Protein 5IC5 (pdb70)

Secondary structure (DSSP, 8-state):
-PPPEEEE---HHHHHHHHHHHHHHT--SPEEEE-SHHHHHHHHHT-GGGTTSPS---SEEEEES--SSS-HHHHHHHHHH-TTTTTS-EEEEESSHHHHHHHHTTT----EEEESSP-HHHHHHHHHHT-------SS--HHHHHHHHHHHHHHHHHHT--S---

CATH classification: 3.40.50.2300

Structure (mmCIF, N/CA/C/O backbone):
data_5IC5
#
_entry.id   5IC5
#
_cell.length_a   47.714
_cell.length_b   47.714
_cell.length_c   193.488
_cell.angle_alpha   90.00
_cell.angle_beta   90.00
_cell.angle_gamma   90.00
#
_symmetry.space_group_name_H-M   'P 41 2 2'
#
loop_
_entity.id
_entity.type
_entity.pdbx_description
1 polymer 'Candidate response regulator, CheY'
2 non-polymer 'ZINC ION'
3 non-polymer 'MAGNESIUM ION'
4 non-polymer 'CACODYLATE ION'
5 water water
#
loop_
_atom_site.group_PDB
_atom_site.id
_atom_site.type_symbol
_atom_site.label_atom_id
_atom_site.label_alt_id
_atom_site.label_comp_id
_atom_site.label_asym_id
_atom_site.label_entity_id
_atom_site.label_seq_id
_atom_site.pdbx_PDB_ins_code
_atom_site.Cartn_x
_atom_site.Cartn_y
_atom_site.Cartn_z
_atom_site.occupancy
_atom_site.B_iso_or_equiv
_atom_site.auth_seq_id
_atom_site.auth_comp_id
_atom_site.auth_asym_id
_atom_site.auth_atom_id
_atom_site.pdbx_PDB_model_num
ATOM 1 N N . MET A 1 1 ? 2.356 40.650 92.856 1.00 61.44 1 MET A N 1
ATOM 2 C CA . MET A 1 1 ? 3.047 39.858 93.862 1.00 53.72 1 MET A CA 1
ATOM 3 C C . MET A 1 1 ? 3.341 38.433 93.379 1.00 55.19 1 MET A C 1
ATOM 4 O O . MET A 1 1 ? 4.454 37.952 93.501 1.00 65.60 1 MET A O 1
ATOM 9 N N . LEU A 1 2 ? 2.326 37.765 92.843 1.00 43.16 2 LEU A N 1
ATOM 10 C CA . LEU A 1 2 ? 2.479 36.422 92.309 1.00 38.12 2 LEU A CA 1
ATOM 11 C C . LEU A 1 2 ? 3.091 36.522 90.925 1.00 40.59 2 LEU A C 1
ATOM 12 O O . LEU A 1 2 ? 2.569 37.224 90.072 1.00 36.97 2 LEU A O 1
ATOM 17 N N . LYS A 1 3 ? 4.177 35.797 90.701 1.00 32.51 3 LYS A N 1
ATOM 18 C CA . LYS A 1 3 ? 4.830 35.840 89.382 1.00 25.63 3 LYS A CA 1
ATOM 19 C C . LYS A 1 3 ? 4.228 34.817 88.416 1.00 25.67 3 LYS A C 1
ATOM 20 O O . LYS A 1 3 ? 3.668 33.811 88.837 1.00 29.92 3 LYS A O 1
ATOM 26 N N . PRO A 1 4 ? 4.388 35.055 87.115 1.00 25.91 4 PRO A N 1
ATOM 27 C CA . PRO A 1 4 ? 3.718 34.122 86.188 1.00 22.93 4 PRO A CA 1
ATOM 28 C C . PRO A 1 4 ? 4.402 32.764 86.087 1.00 25.70 4 PRO A C 1
ATOM 29 O O . PRO A 1 4 ? 5.514 32.591 86.590 1.00 27.49 4 PRO A O 1
ATOM 33 N N . ILE A 1 5 ? 3.715 31.802 85.469 1.00 23.16 5 ILE A N 1
ATOM 34 C CA . ILE A 1 5 ? 4.328 30.538 85.102 1.00 25.91 5 ILE A CA 1
ATOM 35 C C . ILE A 1 5 ? 4.497 30.547 83.576 1.00 26.76 5 ILE A C 1
ATOM 36 O O . ILE A 1 5 ? 3.557 30.871 82.846 1.00 25.48 5 ILE A O 1
ATOM 41 N N . LEU A 1 6 ? 5.706 30.245 83.120 1.00 24.15 6 LEU A N 1
ATOM 42 C CA . LEU A 1 6 ? 5.991 30.270 81.687 1.00 22.37 6 LEU A CA 1
ATOM 43 C C . LEU A 1 6 ? 5.842 28.852 81.165 1.00 22.50 6 LEU A C 1
ATOM 44 O O . LEU A 1 6 ? 6.580 27.949 81.601 1.00 22.87 6 LEU A O 1
ATOM 49 N N . LEU A 1 7 ? 4.867 28.646 80.278 1.00 20.96 7 LEU A N 1
ATOM 50 C CA . LEU A 1 7 ? 4.663 27.317 79.710 1.00 22.45 7 LEU A CA 1
ATOM 51 C C . LEU A 1 7 ? 5.239 27.309 78.275 1.00 21.29 7 LEU A C 1
ATOM 52 O O . LEU A 1 7 ? 4.783 28.068 77.435 1.00 23.92 7 LEU A O 1
ATOM 57 N N . VAL A 1 8 ? 6.278 26.487 78.050 1.00 22.02 8 VAL A N 1
ATOM 58 C CA . VAL A 1 8 ? 7.028 26.479 76.801 1.00 21.00 8 VAL A CA 1
ATOM 59 C C . VAL A 1 8 ? 6.677 25.152 76.110 1.00 21.79 8 VAL A C 1
ATOM 60 O O . VAL A 1 8 ? 7.153 24.103 76.523 1.00 25.03 8 VAL A O 1
ATOM 64 N N A GLU A 1 9 ? 5.800 25.198 75.115 0.57 22.88 9 GLU A N 1
ATOM 65 N N B GLU A 1 9 ? 5.821 25.208 75.092 0.43 23.22 9 GLU A N 1
ATOM 66 C CA A GLU A 1 9 ? 5.248 23.958 74.558 0.57 26.13 9 GLU A CA 1
ATOM 67 C CA B GLU A 1 9 ? 5.296 23.986 74.471 0.43 25.65 9 GLU A CA 1
ATOM 68 C C A GLU A 1 9 ? 4.645 24.218 73.210 0.57 25.82 9 GLU A C 1
ATOM 69 C C B GLU A 1 9 ? 4.860 24.225 73.037 0.43 26.53 9 GLU A C 1
ATOM 70 O O A GLU A 1 9 ? 3.761 25.061 73.081 0.57 27.28 9 GLU A O 1
ATOM 71 O O B GLU A 1 9 ? 4.192 25.221 72.735 0.43 28.12 9 GLU A O 1
ATOM 82 N N A ASP A 1 10 ? 5.138 23.520 72.193 0.57 24.21 10 ASP A N 1
ATOM 83 N N B ASP A 1 10 ? 5.282 23.353 72.113 0.43 24.00 10 ASP A N 1
ATOM 84 C CA A ASP A 1 10 ? 4.685 23.770 70.823 0.57 28.83 10 ASP A CA 1
ATOM 85 C CA B ASP A 1 10 ? 5.034 23.561 70.664 0.43 30.58 10 ASP A CA 1
ATOM 86 C C A ASP A 1 10 ? 3.410 22.975 70.498 0.57 31.00 10 ASP A C 1
ATOM 87 C C B ASP A 1 10 ? 3.810 22.815 70.104 0.43 31.95 10 ASP A C 1
ATOM 88 O O A ASP A 1 10 ? 2.382 23.530 70.073 0.57 32.09 10 ASP A O 1
ATOM 89 O O B ASP A 1 10 ? 3.258 23.202 69.069 0.43 34.56 10 ASP A O 1
ATOM 98 N N . ASP A 1 11 ? 3.491 21.670 70.688 1.00 26.05 11 ASP A N 1
ATOM 99 C CA . ASP A 1 11 ? 2.461 20.786 70.174 1.00 35.07 11 ASP A CA 1
ATOM 100 C C . ASP A 1 11 ? 1.116 21.187 70.788 1.00 36.52 11 ASP A C 1
ATOM 101 O O . ASP A 1 11 ? 0.962 21.096 72.008 1.00 27.99 11 ASP A O 1
ATOM 106 N N . LYS A 1 12 ? 0.159 21.621 69.960 1.00 30.68 12 LYS A N 1
ATOM 107 C CA . LYS A 1 12 ? -1.111 22.150 70.487 1.00 33.95 12 LYS A CA 1
ATOM 108 C C . LYS A 1 12 ? -1.959 21.113 71.255 1.00 35.72 12 LYS A C 1
ATOM 109 O O . LYS A 1 12 ? -2.694 21.468 72.183 1.00 34.55 12 LYS A O 1
ATOM 115 N N . ARG A 1 13 ? -1.860 19.843 70.882 1.00 34.16 13 ARG A N 1
ATOM 116 C CA . ARG A 1 13 ? -2.558 18.830 71.657 1.00 38.31 13 ARG A CA 1
ATOM 117 C C . ARG A 1 13 ? -1.952 18.718 73.041 1.00 36.20 13 ARG A C 1
ATOM 118 O O . ARG A 1 13 ? -2.664 18.516 74.017 1.00 32.64 13 ARG A O 1
ATOM 126 N N . ASP A 1 14 ? -0.634 18.830 73.122 1.00 34.68 14 ASP A N 1
ATOM 127 C CA . ASP A 1 14 ? 0.009 18.729 74.442 1.00 37.21 14 ASP A CA 1
ATOM 128 C C . ASP A 1 14 ? -0.254 19.965 75.286 1.00 31.91 14 ASP A C 1
ATOM 129 O O . ASP A 1 14 ? -0.406 19.895 76.511 1.00 31.85 14 ASP A O 1
ATOM 134 N N . LEU A 1 15 ? -0.240 21.114 74.625 1.00 30.15 15 LEU A N 1
ATOM 135 C CA . LEU A 1 15 ? -0.609 22.365 75.270 1.00 30.67 15 LEU A CA 1
ATOM 136 C C . LEU A 1 15 ? -1.968 22.277 75.913 1.00 30.39 15 LEU A C 1
ATOM 137 O O . LEU A 1 15 ? -2.159 22.670 77.055 1.00 26.24 15 LEU A O 1
ATOM 142 N N . GLU A 1 16 ? -2.940 21.752 75.173 1.00 31.56 16 GLU A N 1
ATOM 143 C CA . GLU A 1 16 ? -4.286 21.516 75.730 1.00 29.98 16 GLU A CA 1
ATOM 144 C C . GLU A 1 16 ? -4.226 20.695 77.012 1.00 29.64 16 GLU A C 1
ATOM 145 O O . GLU A 1 16 ? -4.873 21.018 78.010 1.00 30.67 16 GLU A O 1
ATOM 151 N N . LEU A 1 17 ? -3.518 19.576 76.979 1.00 27.61 17 LEU A N 1
ATOM 152 C CA . LEU A 1 17 ? -3.515 18.735 78.170 1.00 28.74 17 LEU A CA 1
ATOM 153 C C . LEU A 1 17 ? -2.859 19.466 79.356 1.00 26.93 17 LEU A C 1
ATOM 154 O O . LEU A 1 17 ? -3.300 19.369 80.493 1.00 28.32 17 LEU A O 1
ATOM 159 N N . THR A 1 18 ? -1.768 20.148 79.082 1.00 26.88 18 THR A N 1
ATOM 160 C CA . THR A 1 18 ? -1.062 20.841 80.162 1.00 24.87 18 THR A CA 1
ATOM 161 C C . THR A 1 18 ? -1.937 21.962 80.746 1.00 33.51 18 THR A C 1
ATOM 162 O O . THR A 1 18 ? -2.04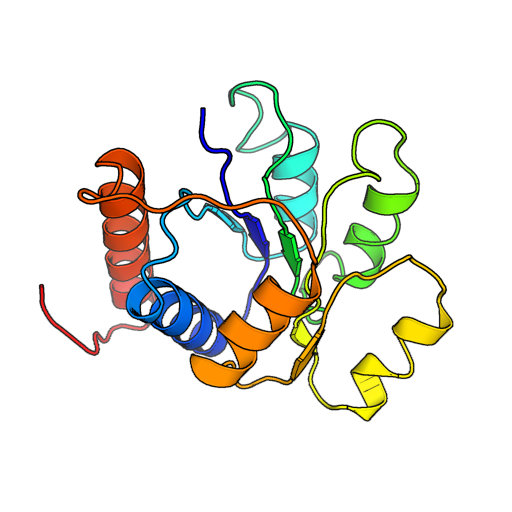6 22.088 81.975 1.00 33.91 18 THR A O 1
ATOM 166 N N . LEU A 1 19 ? -2.565 22.771 79.874 1.00 30.15 19 LEU A N 1
ATOM 167 C CA . LEU A 1 19 ? -3.439 23.841 80.406 1.00 25.03 19 LEU A CA 1
ATOM 168 C C . LEU A 1 19 ? -4.616 23.298 81.195 1.00 28.50 19 LEU A C 1
ATOM 169 O O . LEU A 1 19 ? -5.000 23.859 82.220 1.00 34.13 19 LEU A O 1
ATOM 174 N N . VAL A 1 20 ? -5.205 22.204 80.723 1.00 27.05 20 VAL A N 1
ATOM 175 C CA . VAL A 1 20 ? -6.326 21.609 81.460 1.00 30.68 20 VAL A CA 1
ATOM 176 C C . VAL A 1 20 ? -5.852 21.118 82.823 1.00 26.45 20 VAL A C 1
ATOM 177 O O . VAL A 1 20 ? -6.572 21.252 83.806 1.00 29.96 20 VAL A O 1
ATOM 181 N N . ALA A 1 21 ? -4.649 20.544 82.895 1.00 37.19 21 ALA A N 1
ATOM 182 C CA . ALA A 1 21 ? -4.114 20.037 84.185 1.00 33.45 21 ALA A CA 1
ATOM 183 C C . ALA A 1 21 ? -3.909 21.198 85.166 1.00 32.77 21 ALA A C 1
ATOM 184 O O . ALA A 1 21 ? -4.159 21.098 86.362 1.00 32.21 21 ALA A O 1
ATOM 186 N N . LEU A 1 22 ? -3.419 22.295 84.617 1.00 28.13 22 LEU A N 1
ATOM 187 C CA . LEU A 1 22 ? -3.239 23.551 85.329 1.00 28.77 22 LEU A CA 1
ATOM 188 C C . LEU A 1 22 ? -4.570 24.116 85.809 1.00 30.19 22 LEU A C 1
ATOM 189 O O . LEU A 1 22 ? -4.719 24.420 86.990 1.00 29.10 22 LEU A O 1
ATOM 194 N N . GLU A 1 23 ? -5.547 24.215 84.908 1.00 28.63 23 GLU A N 1
ATOM 195 C CA . GLU A 1 23 ? -6.893 24.667 85.286 1.00 29.89 23 GLU A CA 1
ATOM 196 C C . GLU A 1 23 ? -7.501 23.783 86.396 1.00 30.86 23 GLU A C 1
ATOM 197 O O . GLU A 1 23 ? -8.068 24.278 87.438 1.00 32.42 23 GLU A O 1
ATOM 203 N N . ARG A 1 24 ? -7.385 22.464 86.204 1.00 30.58 24 ARG A N 1
ATOM 204 C CA . ARG A 1 24 ? -7.946 21.535 87.194 1.00 38.94 24 ARG A CA 1
ATOM 205 C C . ARG A 1 24 ? -7.256 21.694 88.547 1.00 35.14 24 ARG A C 1
ATOM 206 O O . ARG A 1 24 ? -7.864 21.518 89.586 1.00 32.35 24 ARG A O 1
ATOM 214 N N . SER A 1 25 ? -5.957 21.950 88.537 1.00 34.00 25 SER A N 1
ATOM 215 C CA . SER A 1 25 ? -5.206 21.959 89.799 1.00 34.48 25 SER A CA 1
ATOM 216 C C . SER A 1 25 ? -5.523 23.186 90.628 1.00 32.75 25 SER A C 1
ATOM 217 O O . SER A 1 25 ? -5.224 23.230 91.815 1.00 35.85 25 SER A O 1
ATOM 220 N N . LYS A 1 26 ? -6.140 24.172 89.994 1.00 28.88 26 LYS A N 1
ATOM 221 C CA . LYS A 1 26 ? -6.432 25.477 90.599 1.00 30.72 26 LYS A CA 1
ATOM 222 C C . LYS A 1 26 ? -5.154 26.266 90.989 1.00 30.32 26 LYS A C 1
ATOM 223 O O . LYS A 1 26 ? -5.219 27.191 91.792 1.00 30.05 26 LYS A O 1
ATOM 229 N N . LEU A 1 27 ? -4.018 25.910 90.396 1.00 32.48 27 LEU A N 1
ATOM 230 C CA . LEU A 1 27 ? -2.770 26.668 90.571 1.00 35.92 27 LEU A CA 1
ATOM 231 C C . LEU A 1 27 ? -2.989 28.003 89.908 1.00 35.60 27 LEU A C 1
ATOM 232 O O . LEU A 1 27 ? -3.377 28.022 88.726 1.00 35.03 27 LEU A O 1
ATOM 237 N N . SER A 1 28 ? -2.785 29.115 90.625 1.00 26.90 28 SER A N 1
ATOM 238 C CA . SER A 1 28 ? -3.365 30.384 90.142 1.00 27.78 28 SER A CA 1
ATOM 239 C C . SER A 1 28 ? -2.404 31.462 89.646 1.00 33.45 28 SER A C 1
ATOM 240 O O . SER A 1 28 ? -2.859 32.556 89.311 1.00 27.41 28 SER A O 1
ATOM 243 N N . ASN A 1 29 ? -1.096 31.207 89.679 1.00 26.78 29 ASN A N 1
ATOM 244 C CA . ASN A 1 29 ? -0.167 32.134 89.015 1.00 27.95 29 ASN A CA 1
ATOM 245 C C . ASN A 1 29 ? -0.594 32.277 87.553 1.00 30.51 29 ASN A C 1
ATOM 246 O O . ASN A 1 29 ? -1.050 31.307 86.918 1.00 26.74 29 ASN A O 1
ATOM 251 N N . GLU A 1 30 ? -0.467 33.478 87.017 1.00 26.29 30 GLU A N 1
ATOM 252 C CA . GLU A 1 30 ? -0.825 33.700 85.621 1.00 26.27 30 GLU A CA 1
ATOM 253 C C . GLU A 1 30 ? 0.033 32.855 84.692 1.00 26.73 30 GLU A C 1
ATOM 254 O O . GLU A 1 30 ? 1.247 32.817 84.847 1.00 28.58 30 GLU A O 1
ATOM 260 N N A VAL A 1 31 ? -0.604 32.175 83.737 0.51 26.02 31 VAL A N 1
ATOM 261 N N B VAL A 1 31 ? -0.580 32.167 83.727 0.49 26.17 31 VAL A N 1
ATOM 262 C CA A VAL A 1 31 ? 0.145 31.365 82.780 0.51 23.88 31 VAL A CA 1
ATOM 263 C CA B VAL A 1 31 ? 0.199 31.302 82.827 0.49 23.98 31 VAL A CA 1
ATOM 264 C C A VAL A 1 31 ? 0.528 32.241 81.613 0.51 27.94 31 VAL A C 1
ATOM 265 C C B VAL A 1 31 ? 0.466 32.022 81.535 0.49 27.72 31 VAL A C 1
ATOM 266 O O A VAL A 1 31 ? -0.232 33.143 81.220 0.51 29.13 31 VAL A O 1
ATOM 267 O O B VAL A 1 31 ? -0.465 32.584 80.961 0.49 31.77 31 VAL A O 1
ATOM 274 N N . ILE A 1 32 ? 1.725 32.022 81.087 1.00 22.60 32 ILE A N 1
ATOM 275 C CA . ILE A 1 32 ? 2.102 32.668 79.820 1.00 21.22 32 ILE A CA 1
ATOM 276 C C . ILE A 1 32 ? 2.618 31.549 78.939 1.00 25.32 32 ILE A C 1
ATOM 277 O O . ILE A 1 32 ? 3.485 30.771 79.350 1.00 25.48 32 ILE A O 1
ATOM 282 N N . VAL A 1 33 ? 2.055 31.453 77.733 1.00 21.84 33 VAL A N 1
ATOM 283 C CA . VAL A 1 33 ? 2.393 30.355 76.837 1.00 22.98 33 VAL A CA 1
ATOM 284 C C . VAL A 1 33 ? 3.293 30.881 75.696 1.00 27.55 33 VAL A C 1
ATOM 285 O O . VAL A 1 33 ? 2.944 31.867 75.074 1.00 25.90 33 VAL A O 1
ATOM 289 N N . VAL A 1 34 ? 4.425 30.219 75.425 1.00 25.39 34 VAL A N 1
ATOM 290 C CA . VAL A 1 34 ? 5.211 30.513 74.234 1.00 25.66 34 VAL A CA 1
ATOM 291 C C . VAL A 1 34 ? 5.400 29.168 73.521 1.00 26.86 34 VAL A C 1
ATOM 292 O O . VAL A 1 34 ? 5.376 28.097 74.154 1.00 25.60 34 VAL A O 1
ATOM 296 N N . ARG A 1 35 ? 5.572 29.202 72.201 1.00 23.85 35 ARG A N 1
ATOM 297 C CA . ARG A 1 35 ? 5.445 27.935 71.465 1.00 29.17 35 ARG A CA 1
ATOM 298 C C . ARG A 1 35 ? 6.765 27.408 70.872 1.00 30.82 35 ARG A C 1
ATOM 299 O O . ARG A 1 35 ? 6.791 26.342 70.246 1.00 29.05 35 ARG A O 1
ATOM 307 N N . ASP A 1 36 ? 7.864 28.124 71.078 1.00 24.84 36 ASP A N 1
ATOM 308 C CA . ASP A 1 36 ? 9.165 27.534 70.730 1.00 27.35 36 ASP A CA 1
ATOM 309 C C . ASP A 1 36 ? 10.256 28.143 71.587 1.00 28.06 36 ASP A C 1
ATOM 310 O O . ASP A 1 36 ? 9.977 29.030 72.392 1.00 24.03 36 ASP A O 1
ATOM 315 N N . GLY A 1 37 ? 11.504 27.685 71.408 1.00 25.07 37 GLY A N 1
ATOM 316 C CA . GLY A 1 37 ? 12.552 28.071 72.353 1.00 23.45 37 GLY A CA 1
ATOM 317 C C . GLY A 1 37 ? 12.978 29.533 72.111 1.00 25.62 37 GLY A C 1
ATOM 318 O O . GLY A 1 37 ? 13.411 30.190 73.028 1.00 25.14 37 GLY A O 1
ATOM 319 N N . ALA A 1 38 ? 12.856 30.021 70.872 1.00 27.08 38 ALA A N 1
ATOM 320 C CA . ALA A 1 38 ? 13.183 31.420 70.535 1.00 25.64 38 ALA A CA 1
ATOM 321 C C . ALA A 1 38 ? 12.268 32.367 71.285 1.00 26.25 38 ALA A C 1
ATOM 322 O O . ALA A 1 38 ? 12.728 33.346 71.891 1.00 24.86 38 ALA A O 1
ATOM 324 N N . GLN A 1 39 ? 10.963 32.058 71.276 1.00 27.54 39 GLN A N 1
ATOM 325 C CA . GLN A 1 39 ? 9.995 32.877 72.036 1.00 20.17 39 GLN A CA 1
ATOM 326 C C . GLN A 1 39 ? 10.245 32.789 73.529 1.00 22.86 39 GLN A C 1
ATOM 327 O O . GLN A 1 39 ? 10.038 33.786 74.267 1.00 25.66 39 GLN A O 1
ATOM 333 N N . ALA A 1 40 ? 10.642 31.601 74.018 1.00 21.93 40 ALA A N 1
ATOM 334 C CA . ALA A 1 40 ? 10.880 31.472 75.463 1.00 21.13 40 ALA A CA 1
ATOM 335 C C . ALA A 1 40 ? 12.019 32.371 75.859 1.00 21.96 40 ALA A C 1
ATOM 336 O O . ALA A 1 40 ? 11.975 33.072 76.891 1.00 25.65 40 ALA A O 1
ATOM 338 N N . LEU A 1 41 ? 13.073 32.347 75.041 1.00 26.10 41 LEU A N 1
ATOM 339 C CA . LEU A 1 41 ? 14.249 33.136 75.390 1.00 25.54 41 LEU A CA 1
ATOM 340 C C . LEU A 1 41 ? 13.912 34.642 75.305 1.00 27.56 41 LEU A C 1
ATOM 341 O O . LEU A 1 41 ? 14.350 35.435 76.150 1.00 26.06 41 LEU A O 1
ATOM 346 N N . ASP A 1 42 ? 13.127 35.033 74.295 1.00 25.06 42 ASP A N 1
ATOM 347 C CA . ASP A 1 42 ? 12.625 36.417 74.245 1.00 23.52 42 ASP A CA 1
ATOM 348 C C . ASP A 1 42 ? 11.824 36.792 75.509 1.00 28.77 42 ASP A C 1
ATOM 349 O O . ASP A 1 42 ? 12.021 37.874 76.044 1.00 28.83 42 ASP A O 1
ATOM 354 N N . TYR A 1 43 ? 10.902 35.926 75.947 1.00 24.62 43 TYR A N 1
ATOM 355 C CA . TYR A 1 43 ? 10.164 36.225 77.189 1.00 23.20 43 TYR A CA 1
ATOM 356 C C . TYR A 1 43 ? 11.153 36.444 78.343 1.00 24.88 43 TYR A C 1
ATOM 357 O O . TYR A 1 43 ? 11.102 37.467 79.051 1.00 26.30 43 TYR A O 1
ATOM 366 N N . LEU A 1 44 ? 12.046 35.481 78.541 1.00 25.36 44 LEU A N 1
ATOM 367 C CA . LEU A 1 44 ? 12.932 35.502 79.716 1.00 20.68 44 LEU A CA 1
ATOM 368 C C . LEU A 1 44 ? 13.875 36.703 79.707 1.00 24.19 44 LEU A C 1
ATOM 369 O O . LEU A 1 44 ? 14.239 37.220 80.765 1.00 27.88 44 LEU A O 1
ATOM 374 N N . ASN A 1 45 ? 14.299 37.104 78.521 1.00 26.10 45 ASN A N 1
ATOM 375 C CA . ASN A 1 45 ? 15.256 38.210 78.384 1.00 29.44 45 ASN A CA 1
ATOM 376 C C . ASN A 1 45 ? 14.566 39.557 78.126 1.00 34.18 45 ASN A C 1
ATOM 377 O O . ASN A 1 45 ? 15.243 40.560 77.902 1.00 37.14 45 ASN A O 1
ATOM 382 N N . ARG A 1 46 ? 13.228 39.565 78.125 1.00 30.48 46 ARG A N 1
ATOM 383 C CA . ARG A 1 46 ? 12.443 40.786 77.801 1.00 32.19 46 ARG A CA 1
ATOM 384 C C . ARG A 1 46 ? 12.853 41.443 76.460 1.00 32.75 46 ARG A C 1
ATOM 385 O O . ARG A 1 46 ? 13.205 42.660 76.380 1.00 31.22 46 ARG A O 1
ATOM 393 N N . GLU A 1 47 ? 12.778 40.638 75.395 1.00 31.32 47 GLU A N 1
ATOM 394 C CA . GLU A 1 47 ? 13.087 41.097 74.055 1.00 35.47 47 GLU A CA 1
ATOM 395 C C . GLU A 1 47 ? 11.943 40.685 73.159 1.00 33.32 47 GLU A C 1
ATOM 396 O O . GLU A 1 47 ? 11.049 39.952 73.582 1.00 29.42 47 GLU A O 1
ATOM 402 N N . GLY A 1 48 ? 11.947 41.152 71.916 1.00 34.21 48 GLY A N 1
ATOM 403 C CA . GLY A 1 48 ? 10.997 40.640 70.941 1.00 38.53 48 GLY A CA 1
ATOM 404 C C . GLY A 1 48 ? 9.588 41.078 71.292 1.00 42.46 48 GLY A C 1
ATOM 405 O O . GLY A 1 48 ? 9.345 42.238 71.649 1.00 39.05 48 GLY A O 1
ATOM 406 N N . ASP A 1 49 ? 8.653 40.141 71.222 1.00 36.79 49 ASP A N 1
ATOM 407 C CA . ASP A 1 49 ? 7.273 40.401 71.626 1.00 39.73 49 ASP A CA 1
ATOM 408 C C . ASP A 1 49 ? 7.154 40.819 73.095 1.00 42.40 49 ASP A C 1
ATOM 409 O O . ASP A 1 49 ? 6.116 41.309 73.518 1.00 40.21 49 ASP A O 1
ATOM 414 N N . PHE A 1 50 ? 8.210 40.632 73.879 1.00 40.44 50 PHE A N 1
ATOM 415 C CA . PHE A 1 50 ? 8.093 40.834 75.324 1.00 34.19 50 PHE A CA 1
ATOM 416 C C . PHE A 1 50 ? 8.933 41.989 75.793 1.00 33.38 50 PHE A C 1
ATOM 417 O O . PHE A 1 50 ? 9.196 42.143 76.987 1.00 37.61 50 PHE A O 1
ATOM 425 N N . ARG A 1 51 ? 9.341 42.804 74.827 1.00 39.63 51 ARG A N 1
ATOM 426 C CA . ARG A 1 51 ? 10.286 43.898 75.065 1.00 45.26 51 ARG A CA 1
ATOM 427 C C . ARG A 1 51 ? 9.735 44.886 76.080 1.00 46.75 51 ARG A C 1
ATOM 428 O O . ARG A 1 51 ? 10.487 45.502 76.829 1.00 51.70 51 ARG A O 1
ATOM 436 N N . ALA A 1 52 ? 8.412 44.996 76.142 1.00 43.46 52 ALA A N 1
ATOM 437 C CA . ALA A 1 52 ? 7.805 45.990 77.030 1.00 53.54 52 ALA A CA 1
ATOM 438 C C . ALA A 1 52 ? 7.351 45.445 78.386 1.00 56.13 52 ALA A C 1
ATOM 439 O O . ALA A 1 52 ? 6.836 46.198 79.204 1.00 57.97 52 ALA A O 1
ATOM 441 N N . ARG A 1 53 ? 7.542 44.157 78.650 1.00 45.29 53 ARG A N 1
ATOM 442 C CA . ARG A 1 53 ? 6.995 43.595 79.877 1.00 38.74 53 ARG A CA 1
ATOM 443 C C . ARG A 1 53 ? 7.762 44.051 81.121 1.00 43.44 53 ARG A C 1
ATOM 444 O O . ARG A 1 53 ? 8.936 44.482 81.068 1.00 45.88 53 ARG A O 1
ATOM 452 N N . GLU A 1 54 ? 7.071 43.967 82.246 1.00 51.34 54 GLU A N 1
ATOM 453 C CA . GLU A 1 54 ? 7.649 44.327 83.533 1.00 65.47 54 GLU A CA 1
ATOM 454 C C . GLU A 1 54 ? 8.874 43.447 83.832 1.00 59.15 54 GLU A C 1
ATOM 455 O O . GLU A 1 54 ? 8.928 42.293 83.403 1.00 60.21 54 GLU A O 1
ATOM 461 N N . GLU A 1 55 ? 9.850 43.995 84.551 1.00 47.11 55 GLU A N 1
ATOM 462 C CA . GLU A 1 55 ? 11.002 43.215 84.990 1.00 43.94 55 GLU A CA 1
ATOM 463 C C . GLU A 1 55 ? 10.567 42.082 85.922 1.00 45.53 55 GLU A C 1
ATOM 464 O O . GLU A 1 55 ? 9.565 42.204 86.611 1.00 45.66 55 GLU A O 1
ATOM 470 N N . GLY A 1 56 ? 11.309 40.971 85.923 1.00 38.97 56 GLY A N 1
ATOM 471 C CA . GLY A 1 56 ? 11.033 39.887 86.854 1.00 38.40 56 GLY A CA 1
ATOM 472 C C . GLY A 1 56 ? 11.009 38.503 86.211 1.00 31.31 56 GLY A C 1
ATOM 473 O O . GLY A 1 56 ? 10.486 38.328 85.116 1.00 29.68 56 GLY A O 1
ATOM 474 N N . ASN A 1 57 ? 11.565 37.528 86.918 1.00 27.58 57 ASN A N 1
ATOM 475 C CA . ASN A 1 57 ? 11.549 36.143 86.485 1.00 25.67 57 ASN A CA 1
ATOM 476 C C . ASN A 1 57 ? 10.186 35.480 86.762 1.00 26.48 57 ASN A C 1
ATOM 477 O O . ASN A 1 57 ? 9.490 35.868 87.713 1.00 25.16 57 ASN A O 1
ATOM 482 N N . PRO A 1 58 ? 9.807 34.494 85.941 1.00 25.59 58 PRO A N 1
ATOM 483 C CA . PRO A 1 58 ? 8.589 33.711 86.232 1.00 24.81 58 PRO A CA 1
ATOM 484 C C . PRO A 1 58 ? 8.851 32.843 87.480 1.00 23.42 58 PRO A C 1
ATOM 485 O O . PRO A 1 58 ? 10.008 32.542 87.797 1.00 24.33 58 PRO A O 1
ATOM 489 N N . ALA A 1 59 ? 7.788 32.480 88.175 1.00 23.30 59 ALA A N 1
ATOM 490 C CA . ALA A 1 59 ? 7.900 31.610 89.331 1.00 25.63 59 ALA A CA 1
ATOM 491 C C . ALA A 1 59 ? 8.449 30.232 88.962 1.00 26.63 59 ALA A C 1
ATOM 492 O O . ALA A 1 59 ? 9.218 29.647 89.701 1.00 28.95 59 ALA A O 1
ATOM 494 N N A VAL A 1 60 ? 8.067 29.736 87.797 0.40 22.58 60 VAL A N 1
ATOM 495 N N B VAL A 1 60 ? 7.985 29.709 87.825 0.60 22.14 60 VAL A N 1
ATOM 496 C CA A VAL A 1 60 ? 8.569 28.457 87.335 0.40 21.11 60 VAL A CA 1
ATOM 497 C CA B VAL A 1 60 ? 8.314 28.362 87.340 0.60 22.93 60 VAL A CA 1
ATOM 498 C C A VAL A 1 60 ? 8.432 28.416 85.828 0.40 22.07 60 VAL A C 1
ATOM 499 C C B VAL A 1 60 ? 8.369 28.384 85.808 0.60 22.37 60 VAL A C 1
ATOM 500 O O A VAL A 1 60 ? 7.602 29.115 85.230 0.40 21.88 60 VAL A O 1
ATOM 501 O O B VAL A 1 60 ? 7.596 29.112 85.165 0.60 21.66 60 VAL A O 1
ATOM 508 N N . ILE A 1 61 ? 9.265 27.596 85.220 1.00 21.42 61 ILE A N 1
ATOM 509 C CA . ILE A 1 61 ? 9.178 27.336 83.771 1.00 20.59 61 ILE A CA 1
ATOM 510 C C . ILE A 1 61 ? 8.735 25.869 83.580 1.00 22.80 61 ILE A C 1
ATOM 511 O O . ILE A 1 61 ? 9.341 24.975 84.163 1.00 24.34 61 ILE A O 1
ATOM 516 N N . LEU A 1 62 ? 7.672 25.647 82.787 1.00 21.73 62 LEU A N 1
ATOM 517 C CA . LEU A 1 62 ? 7.256 24.312 82.390 1.00 19.29 62 LEU A CA 1
ATOM 518 C C . LEU A 1 62 ? 7.806 24.169 80.974 1.00 22.75 62 LEU A C 1
ATOM 519 O O . LEU A 1 62 ? 7.329 24.837 80.073 1.00 23.32 62 LEU A O 1
ATOM 524 N N . LEU A 1 63 ? 8.826 23.340 80.823 1.00 20.76 63 LEU A N 1
ATOM 525 C CA . LEU A 1 63 ? 9.642 23.362 79.592 1.00 21.10 63 LEU A CA 1
ATOM 526 C C . LEU A 1 63 ? 9.570 22.034 78.868 1.00 25.98 63 LEU A C 1
ATOM 527 O O . LEU A 1 63 ? 10.117 21.018 79.316 1.00 26.42 63 LEU A O 1
ATOM 532 N N . ASP A 1 64 ? 8.900 22.058 77.720 1.00 23.06 64 ASP A N 1
ATOM 533 C CA . ASP A 1 64 ? 8.881 20.904 76.833 1.00 26.64 64 ASP A CA 1
ATOM 534 C C . ASP A 1 64 ? 10.222 20.813 76.115 1.00 35.32 64 ASP A C 1
ATOM 535 O O . ASP A 1 64 ? 10.744 21.808 75.615 1.00 37.39 64 ASP A O 1
ATOM 540 N N . LEU A 1 65 ? 10.810 19.630 76.105 1.00 33.72 65 LEU A N 1
ATOM 541 C CA . LEU A 1 65 ? 12.080 19.414 75.371 1.00 42.93 65 LEU A CA 1
ATOM 542 C C . LEU A 1 65 ? 11.958 19.544 73.838 1.00 49.99 65 LEU A C 1
ATOM 543 O O . LEU A 1 65 ? 12.858 20.034 73.152 1.00 61.09 65 LEU A O 1
ATOM 548 N N . LYS A 1 66 ? 10.814 19.129 73.316 1.00 48.79 66 LYS A N 1
ATOM 549 C CA . LYS A 1 66 ? 10.522 19.118 71.878 1.00 46.06 66 LYS A CA 1
ATOM 550 C C . LYS A 1 66 ? 10.203 20.467 71.276 1.00 36.91 66 LYS A C 1
ATOM 551 O O . LYS A 1 66 ? 9.048 20.756 71.017 1.00 42.12 66 LYS A O 1
ATOM 557 N N . LEU A 1 67 ? 11.162 21.326 70.992 1.00 34.49 67 LEU A N 1
ATOM 558 C CA . LEU A 1 67 ? 10.693 22.609 70.475 1.00 27.80 67 LEU A CA 1
ATOM 559 C C . LEU A 1 67 ? 11.261 22.878 69.118 1.00 28.02 67 LEU A C 1
ATOM 560 O O . LEU A 1 67 ? 12.450 22.705 68.906 1.00 32.39 67 LEU A O 1
ATOM 565 N N . PRO A 1 68 ? 10.428 23.361 68.209 1.00 30.54 68 PRO A N 1
ATOM 566 C CA . PRO A 1 68 ? 10.966 23.802 66.909 1.00 30.18 68 PRO A CA 1
ATOM 567 C C . PRO A 1 68 ? 11.831 25.051 67.048 1.00 30.61 68 PRO A C 1
ATOM 568 O O . PRO A 1 68 ? 11.736 25.778 68.072 1.00 30.22 68 PRO A O 1
ATOM 572 N N . LYS A 1 69 ? 12.691 25.251 66.049 1.00 33.47 69 LYS A N 1
ATOM 573 C CA . LYS A 1 69 ? 13.553 26.433 65.909 1.00 36.74 69 LYS A CA 1
ATOM 574 C C . LYS A 1 69 ? 14.683 26.474 66.922 1.00 31.56 69 LYS A C 1
ATOM 575 O O . LYS A 1 69 ? 15.826 26.512 66.534 1.00 28.85 69 LYS A O 1
ATOM 581 N N . VAL A 1 70 ? 14.368 26.491 68.212 1.00 27.81 70 VAL A N 1
ATOM 582 C CA . VAL A 1 70 ? 15.390 26.425 69.269 1.00 23.08 70 VAL A CA 1
ATOM 583 C C . VAL A 1 70 ? 14.969 25.349 70.277 1.00 25.80 70 VAL A C 1
ATOM 584 O O . VAL A 1 70 ? 13.875 25.453 70.815 1.00 25.85 70 VAL A O 1
ATOM 588 N N A ASN A 1 71 ? 15.811 24.339 70.523 0.59 25.03 71 ASN A N 1
ATOM 589 N N B ASN A 1 71 ? 15.824 24.354 70.530 0.41 25.06 71 ASN A N 1
ATOM 590 C CA A ASN A 1 71 ? 15.391 23.173 71.331 0.59 24.37 71 ASN A CA 1
ATOM 591 C CA B ASN A 1 71 ? 15.430 23.168 71.317 0.41 25.17 71 ASN A CA 1
ATOM 592 C C A ASN A 1 71 ? 15.240 23.539 72.800 0.59 24.40 71 ASN A C 1
ATOM 593 C C B ASN A 1 71 ? 15.373 23.434 72.822 0.41 25.06 71 ASN A C 1
ATOM 594 O O A ASN A 1 71 ? 15.800 24.527 73.279 0.59 25.95 71 ASN A O 1
ATOM 595 O O B ASN A 1 71 ? 16.128 24.259 73.340 0.41 26.41 71 ASN A O 1
ATOM 604 N N . GLY A 1 72 ? 14.489 22.731 73.536 1.00 21.53 72 GLY A N 1
ATOM 605 C CA . GLY A 1 72 ? 14.326 22.981 74.956 1.00 23.03 72 GLY A CA 1
ATOM 606 C C . GLY A 1 72 ? 15.606 22.868 75.762 1.00 23.60 72 GLY A C 1
ATOM 607 O O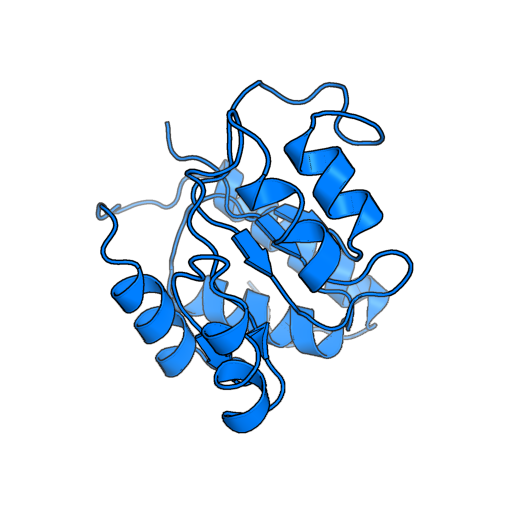 . GLY A 1 72 ? 15.787 23.576 76.774 1.00 24.66 72 GLY A O 1
ATOM 608 N N . LEU A 1 73 ? 16.496 21.973 75.369 1.00 26.60 73 LEU A N 1
ATOM 609 C CA . LEU A 1 73 ? 17.796 21.918 76.081 1.00 25.95 73 LEU A CA 1
ATOM 610 C C . LEU A 1 73 ? 18.638 23.196 75.929 1.00 26.06 73 LEU A C 1
ATOM 611 O O . LEU A 1 73 ? 19.459 23.513 76.778 1.00 28.55 73 LEU A O 1
ATOM 616 N N . GLU A 1 74 ? 18.519 23.877 74.787 1.00 26.45 74 GLU A N 1
ATOM 617 C CA . GLU A 1 74 ? 19.294 25.122 74.607 1.00 24.94 74 GLU A CA 1
ATOM 618 C C . GLU A 1 74 ? 18.689 26.172 75.535 1.00 22.39 74 GLU A C 1
ATOM 619 O O . GLU A 1 74 ? 19.429 26.963 76.142 1.00 28.22 74 GLU A O 1
ATOM 625 N N . VAL A 1 75 ? 17.363 26.196 75.679 1.00 21.78 75 VAL A N 1
ATOM 626 C CA . VAL A 1 75 ? 16.746 27.158 76.640 1.00 21.74 75 VAL A CA 1
ATOM 627 C C . VAL A 1 75 ? 17.259 26.890 78.057 1.00 24.43 75 VAL A C 1
ATOM 628 O O . VAL A 1 75 ? 17.636 27.807 78.790 1.00 26.24 75 VAL A O 1
ATOM 632 N N . LEU A 1 76 ? 17.268 25.615 78.434 1.00 24.50 76 LEU A N 1
ATOM 633 C CA . LEU A 1 76 ? 17.670 25.214 79.802 1.00 24.01 76 LEU A CA 1
ATOM 634 C C . LEU A 1 76 ? 19.150 25.585 80.040 1.00 23.50 76 LEU A C 1
ATOM 635 O O . LEU A 1 76 ? 19.514 26.103 81.086 1.00 23.64 76 LEU A O 1
ATOM 640 N N A GLN A 1 77 ? 19.977 25.344 79.024 0.49 23.59 77 GLN A N 1
ATOM 641 N N B GLN A 1 77 ? 20.018 25.336 79.054 0.51 23.91 77 GLN A N 1
ATOM 642 C CA A GLN A 1 77 ? 21.406 25.646 79.122 0.49 26.02 77 GLN A CA 1
ATOM 643 C CA B GLN A 1 77 ? 21.436 25.697 79.250 0.51 25.85 77 GLN A CA 1
ATOM 644 C C A GLN A 1 77 ? 21.687 27.163 79.259 0.49 25.56 77 GLN A C 1
ATOM 645 C C B GLN A 1 77 ? 21.613 27.215 79.390 0.51 25.99 77 GLN A C 1
ATOM 646 O O A GLN A 1 77 ? 22.558 27.584 80.036 0.49 28.21 77 GLN A O 1
ATOM 647 O O B GLN A 1 77 ? 22.355 27.691 80.274 0.51 24.94 77 GLN A O 1
ATOM 658 N N . GLN A 1 78 ? 20.921 27.985 78.551 1.00 24.85 78 GLN A N 1
ATOM 659 C CA . GLN A 1 78 ? 21.087 29.456 78.636 1.00 23.69 78 GLN A CA 1
ATOM 660 C C . GLN A 1 78 ? 20.504 29.982 79.956 1.00 21.88 78 GLN A C 1
ATOM 661 O O . GLN A 1 78 ? 21.090 30.880 80.590 1.00 26.54 78 GLN A O 1
ATOM 667 N N . VAL A 1 79 ? 19.388 29.401 80.407 1.00 21.32 79 VAL A N 1
ATOM 668 C CA . VAL A 1 79 ? 18.862 29.749 81.715 1.00 23.45 79 VAL A CA 1
ATOM 669 C C . VAL A 1 79 ? 19.913 29.456 82.826 1.00 30.21 79 VAL A C 1
ATOM 670 O O . VAL A 1 79 ? 20.225 30.301 83.685 1.00 26.91 79 VAL A O 1
ATOM 674 N N . ARG A 1 80 ? 20.476 28.258 82.815 1.00 26.43 80 ARG A N 1
ATOM 675 C CA . ARG A 1 80 ? 21.361 27.901 83.939 1.00 27.14 80 ARG A CA 1
ATOM 676 C C . ARG A 1 80 ? 22.724 28.599 83.843 1.00 27.42 80 ARG A C 1
ATOM 677 O O . ARG A 1 80 ? 23.430 28.762 84.864 1.00 29.11 80 ARG A O 1
ATOM 685 N N . SER A 1 81 ? 23.100 29.043 82.639 1.00 26.31 81 SER A N 1
ATOM 686 C CA . SER A 1 81 ? 24.346 29.798 82.464 1.00 32.77 81 SER A CA 1
ATOM 687 C C . SER A 1 81 ? 24.234 31.267 82.847 1.00 31.38 81 SER A C 1
ATOM 688 O O . SER A 1 81 ? 25.235 31.961 82.973 1.00 37.00 81 SER A O 1
ATOM 691 N N . SER A 1 82 ? 23.009 31.763 82.959 1.00 28.15 82 SER A N 1
ATOM 692 C CA . SER A 1 82 ? 22.754 33.185 83.225 1.00 27.67 82 SER A CA 1
ATOM 693 C C . SER A 1 82 ? 22.699 33.482 84.719 1.00 29.47 82 SER A C 1
ATOM 694 O O . SER A 1 82 ? 21.954 32.811 85.454 1.00 28.42 82 SER A O 1
ATOM 697 N N . THR A 1 83 ? 23.448 34.480 85.191 1.00 31.78 83 THR A N 1
ATOM 698 C CA . THR A 1 83 ? 23.361 34.798 86.623 1.00 34.84 83 THR A CA 1
ATOM 699 C C . THR A 1 83 ? 21.974 35.356 86.954 1.00 38.75 83 THR A C 1
ATOM 700 O O . THR A 1 83 ? 21.530 35.227 88.082 1.00 35.12 83 THR A O 1
ATOM 704 N N . GLN A 1 84 ? 21.288 35.960 85.978 1.00 29.56 84 GLN A N 1
ATOM 705 C CA . GLN A 1 84 ? 19.947 36.498 86.225 1.00 28.76 84 GLN A CA 1
ATOM 706 C C . GLN A 1 84 ? 18.868 35.404 86.285 1.00 29.43 84 GLN A C 1
ATOM 707 O O . GLN A 1 84 ? 17.932 35.460 87.111 1.00 30.37 84 GLN A O 1
ATOM 713 N N . LEU A 1 85 ? 18.989 34.421 85.389 1.00 24.61 85 LEU A N 1
ATOM 714 C CA . LEU A 1 85 ? 17.931 33.438 85.208 1.00 24.36 85 LEU A CA 1
ATOM 715 C C . LEU A 1 85 ? 18.163 32.132 85.973 1.00 23.26 85 LEU A C 1
ATOM 716 O O . LEU A 1 85 ? 17.242 31.328 86.082 1.00 26.56 85 LEU A O 1
ATOM 721 N N . ARG A 1 86 ? 19.372 31.867 86.459 1.00 26.41 86 ARG A N 1
ATOM 722 C CA . ARG A 1 86 ? 19.675 30.464 86.800 1.00 26.96 86 ARG A CA 1
ATOM 723 C C . ARG A 1 86 ? 18.911 29.964 88.023 1.00 26.35 86 ARG A C 1
ATOM 724 O O . ARG A 1 86 ? 18.808 28.770 88.249 1.00 30.86 86 ARG A O 1
ATOM 732 N N . SER A 1 87 ? 18.358 30.879 88.796 1.00 27.51 87 SER A N 1
ATOM 733 C CA . SER A 1 87 ? 17.588 30.509 89.981 1.00 33.93 87 SER A CA 1
ATOM 734 C C . SER A 1 87 ? 16.153 30.076 89.691 1.00 35.90 87 SER A C 1
ATOM 735 O O . SER A 1 87 ? 15.448 29.650 90.596 1.00 37.47 87 SER A O 1
ATOM 738 N N . ILE A 1 88 ? 15.707 30.194 88.434 1.00 27.98 88 ILE A N 1
ATOM 739 C CA . ILE A 1 88 ? 14.320 29.857 88.142 1.00 21.80 88 ILE A CA 1
ATOM 740 C C . ILE A 1 88 ? 14.091 28.326 88.224 1.00 23.60 88 ILE A C 1
ATOM 741 O O . ILE A 1 88 ? 14.782 27.580 87.551 1.00 24.76 88 ILE A O 1
ATOM 746 N N . PRO A 1 89 ? 13.114 27.870 89.024 1.00 24.55 89 PRO A N 1
ATOM 747 C CA . PRO A 1 89 ? 12.742 26.441 88.968 1.00 24.72 89 PRO A CA 1
ATOM 748 C C . PRO A 1 89 ? 12.203 26.009 87.578 1.00 23.09 89 PRO A C 1
ATOM 749 O O . PRO A 1 89 ? 11.420 26.752 86.936 1.00 22.84 89 PRO A O 1
ATOM 753 N N . VAL A 1 90 ? 12.637 24.827 87.128 1.00 23.89 90 VAL A N 1
ATOM 754 C CA . VAL A 1 90 ? 12.195 24.238 85.843 1.00 24.95 90 VAL A CA 1
ATOM 755 C C . VAL A 1 90 ? 11.613 22.824 86.024 1.00 26.14 90 VAL A C 1
ATOM 756 O O . VAL A 1 90 ? 12.221 21.975 86.715 1.00 27.22 90 VAL A O 1
ATOM 760 N N . VAL A 1 91 ? 10.428 22.606 85.463 1.00 22.72 91 VAL A N 1
ATOM 761 C CA . VAL A 1 91 ? 9.823 21.287 85.345 1.00 21.37 91 VAL A CA 1
ATOM 762 C C . VAL A 1 91 ? 10.024 20.937 83.869 1.00 26.15 91 VAL A C 1
ATOM 763 O O . VAL A 1 91 ? 9.503 21.621 82.997 1.00 27.97 91 VAL A O 1
ATOM 767 N N A MET A 1 92 ? 10.788 19.894 83.598 0.59 25.98 92 MET A N 1
ATOM 768 N N B MET A 1 92 ? 10.767 19.877 83.598 0.41 26.27 92 MET A N 1
ATOM 769 C CA A MET A 1 92 ? 10.926 19.417 82.228 0.59 27.59 92 MET A CA 1
ATOM 770 C CA B MET A 1 92 ? 10.908 19.404 82.227 0.41 27.31 92 MET A CA 1
ATOM 771 C C A MET A 1 92 ? 9.776 18.484 81.858 0.59 27.61 92 MET A C 1
ATOM 772 C C B MET A 1 92 ? 9.775 18.468 81.850 0.41 27.67 92 MET A C 1
ATOM 773 O O A MET A 1 92 ? 9.497 17.530 82.579 0.59 25.98 92 MET A O 1
ATOM 774 O O B MET A 1 92 ? 9.500 17.502 82.558 0.41 26.28 92 MET A O 1
ATOM 783 N N . LEU A 1 93 ? 9.14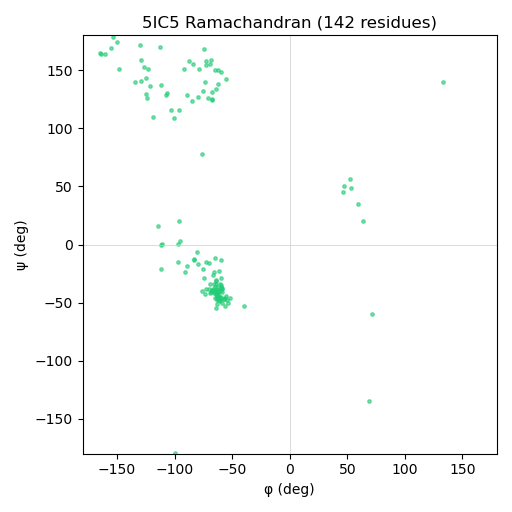9 18.730 80.703 1.00 28.18 93 LEU A N 1
ATOM 784 C CA . LEU A 1 93 ? 8.145 17.821 80.166 1.00 27.12 93 LEU A CA 1
ATOM 785 C C . LEU A 1 93 ? 8.835 16.900 79.159 1.00 30.51 93 LEU A C 1
ATOM 786 O O . LEU A 1 93 ? 9.268 17.385 78.099 1.00 29.63 93 LEU A O 1
ATOM 791 N N . THR A 1 94 ? 8.976 15.613 79.488 1.00 28.90 94 THR A N 1
ATOM 792 C CA . THR A 1 94 ? 9.733 14.667 78.631 1.00 33.94 94 THR A CA 1
ATOM 793 C C . THR A 1 94 ? 8.855 13.585 77.986 1.00 32.92 94 THR A C 1
ATOM 794 O O . THR A 1 94 ? 7.694 13.403 78.356 1.00 32.32 94 THR A O 1
ATOM 798 N N . SER A 1 95 ? 9.417 12.835 77.048 1.00 33.29 95 SER A N 1
ATOM 799 C CA . SER A 1 95 ? 8.623 11.791 76.351 1.00 33.73 95 SER A CA 1
ATOM 800 C C . SER A 1 95 ? 8.648 10.429 77.040 1.00 34.07 95 SER A C 1
ATOM 801 O O . SER A 1 95 ? 7.824 9.580 76.755 1.00 37.51 95 SER A O 1
ATOM 804 N N . SER A 1 96 ? 9.605 10.186 77.921 1.00 29.73 96 SER A N 1
ATOM 805 C CA . SER A 1 96 ? 9.689 8.893 78.590 1.00 29.54 96 SER A CA 1
ATOM 806 C C . SER A 1 96 ? 10.589 9.074 79.781 1.00 33.69 96 SER A C 1
ATOM 807 O O . SER A 1 96 ? 11.358 10.051 79.820 1.00 30.34 96 SER A O 1
ATOM 810 N N . GLN A 1 97 ? 10.539 8.126 80.705 1.00 37.44 97 GLN A N 1
ATOM 811 C CA . GLN A 1 97 ? 11.415 8.106 81.876 1.00 35.98 97 GLN A CA 1
ATOM 812 C C . GLN A 1 97 ? 12.902 8.048 81.459 1.00 41.21 97 GLN A C 1
ATOM 813 O O . GLN A 1 97 ? 13.756 8.658 82.095 1.00 40.91 97 GLN A O 1
ATOM 819 N N . GLU A 1 98 ? 13.200 7.307 80.389 1.00 34.80 98 GLU A N 1
ATOM 820 C CA . GLU A 1 98 ? 14.556 7.295 79.820 1.00 41.06 98 GLU A CA 1
ATOM 821 C C . GLU A 1 98 ? 15.042 8.679 79.387 1.00 35.39 98 GLU A C 1
ATOM 822 O O . GLU A 1 98 ? 16.188 9.076 79.627 1.00 36.53 98 GLU A O 1
ATOM 828 N N . GLU A 1 99 ? 14.154 9.445 78.776 1.00 36.98 99 GLU A N 1
ATOM 829 C CA . GLU A 1 99 ? 14.497 10.811 78.444 1.00 34.09 99 GLU A CA 1
ATOM 830 C C . GLU A 1 99 ? 14.761 11.624 79.719 1.00 33.96 99 GLU A C 1
ATOM 831 O O . GLU A 1 99 ? 15.696 12.378 79.769 1.00 31.51 99 GLU A O 1
ATOM 837 N N . SER A 1 100 ? 13.914 11.503 80.732 1.00 29.65 100 SER A N 1
ATOM 838 C CA . SER A 1 100 ? 14.178 12.228 82.000 1.00 32.75 100 SER A CA 1
ATOM 839 C C . SER A 1 100 ? 15.571 11.876 82.570 1.00 28.63 100 SER A C 1
ATOM 840 O O . SER A 1 100 ? 16.341 12.760 82.981 1.00 34.31 100 SER A O 1
ATOM 843 N N . ASP A 1 101 ? 15.877 10.585 82.585 1.00 28.50 101 ASP A N 1
ATOM 844 C CA . ASP A 1 101 ? 17.180 10.091 83.062 1.00 33.69 101 ASP A CA 1
ATOM 845 C C . ASP A 1 101 ? 18.371 10.676 82.291 1.00 33.77 101 ASP A C 1
ATOM 846 O O . ASP A 1 101 ? 19.392 11.017 82.864 1.00 32.11 101 ASP A O 1
ATOM 851 N N A VAL A 1 102 ? 18.249 10.796 80.977 0.25 32.94 102 VAL A N 1
ATOM 852 N N B VAL A 1 102 ? 18.246 10.753 80.979 0.75 32.94 102 VAL A N 1
ATOM 853 C CA A VAL A 1 102 ? 19.382 11.319 80.227 0.25 31.05 102 VAL A CA 1
ATOM 854 C CA B VAL A 1 102 ? 19.316 11.324 80.173 0.75 31.08 102 VAL A CA 1
ATOM 855 C C A VAL A 1 102 ? 19.534 12.824 80.495 0.25 30.24 102 VAL A C 1
ATOM 856 C C B VAL A 1 102 ? 19.515 12.799 80.531 0.75 30.31 102 VAL A C 1
ATOM 857 O O A VAL A 1 102 ? 20.651 13.332 80.586 0.25 31.17 102 VAL A O 1
ATOM 858 O O B VAL A 1 102 ? 20.632 13.265 80.724 0.75 31.80 102 VAL A O 1
ATOM 865 N N . VAL A 1 103 ? 18.419 13.532 80.667 1.00 26.51 103 VAL A N 1
ATOM 866 C CA . VAL A 1 103 ? 18.476 14.944 80.945 1.00 22.58 103 VAL A CA 1
ATOM 867 C C . VAL A 1 103 ? 19.134 15.167 82.319 1.00 28.41 103 VAL A C 1
ATOM 868 O O . VAL A 1 103 ? 19.924 16.097 82.521 1.00 27.53 103 VAL A O 1
ATOM 872 N N . LYS A 1 104 ? 18.830 14.277 83.254 1.00 25.68 104 LYS A N 1
ATOM 873 C CA . LYS A 1 104 ? 19.459 14.396 84.575 1.00 30.05 104 LYS A CA 1
ATOM 874 C C . LYS A 1 104 ? 20.997 14.291 84.455 1.00 30.11 104 LYS A C 1
ATOM 875 O O . LYS A 1 104 ? 21.749 14.984 85.149 1.00 32.88 104 LYS A O 1
ATOM 881 N N . SER A 1 105 ? 21.466 13.487 83.515 1.00 29.60 105 SER A N 1
ATOM 882 C CA . SER A 1 105 ? 22.904 13.331 83.299 1.00 31.30 105 SER A CA 1
ATOM 883 C C . SER A 1 105 ? 23.637 14.613 82.798 1.00 40.54 105 SER A C 1
ATOM 884 O O . SER A 1 105 ? 24.865 14.674 82.806 1.00 32.76 105 SER A O 1
ATOM 887 N N . TYR A 1 106 ? 22.901 15.643 82.382 1.00 34.13 106 TYR A N 1
ATOM 888 C CA . TYR A 1 106 ? 23.557 16.858 81.866 1.00 29.53 106 TYR A CA 1
ATOM 889 C C . TYR A 1 106 ? 23.981 17.773 83.015 1.00 35.28 106 TYR A C 1
ATOM 890 O O . TYR A 1 106 ? 24.723 18.751 82.826 1.00 39.82 106 TYR A O 1
ATOM 899 N N . GLU A 1 107 ? 23.447 17.462 84.190 1.00 28.22 107 GLU A N 1
ATOM 9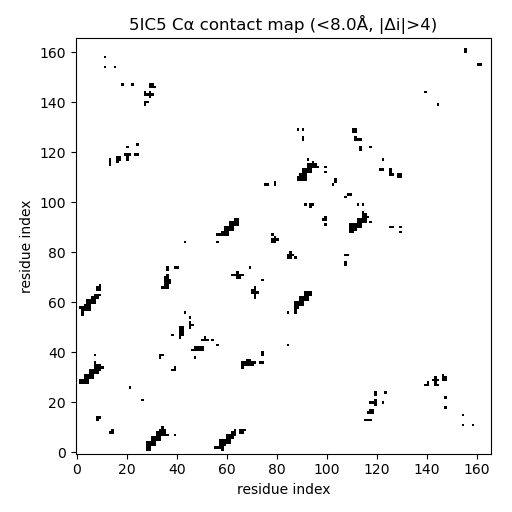00 C CA . GLU A 1 107 ? 23.677 18.220 85.399 1.00 43.70 107 GLU A CA 1
ATOM 901 C C . GLU A 1 107 ? 23.351 19.694 85.180 1.00 47.74 107 GLU A C 1
ATOM 902 O O . GLU A 1 107 ? 24.135 20.579 85.507 1.00 38.15 107 GLU A O 1
ATOM 908 N N . LEU A 1 108 ? 22.176 19.938 84.605 1.00 39.66 108 LEU A N 1
ATOM 909 C CA . LEU A 1 108 ? 21.659 21.293 84.451 1.00 32.90 108 LEU A CA 1
ATOM 910 C C . LEU A 1 108 ? 20.683 21.677 85.593 1.00 38.82 108 LEU A C 1
ATOM 911 O O . LEU A 1 108 ? 19.885 22.588 85.448 1.00 30.21 108 LEU A O 1
ATOM 916 N N . GLY A 1 109 ? 20.759 20.959 86.719 1.00 48.83 109 GLY A N 1
ATOM 917 C CA . GLY A 1 109 ? 19.924 21.219 87.880 1.00 45.23 109 GLY A CA 1
ATOM 918 C C . GLY A 1 109 ? 18.454 21.396 87.516 1.00 56.38 109 GLY A C 1
ATOM 919 O O . GLY A 1 109 ? 17.833 22.392 87.895 1.00 62.22 109 GLY A O 1
ATOM 920 N N . VAL A 1 110 ? 17.914 20.450 86.741 1.00 42.27 110 VAL A N 1
ATOM 921 C CA . VAL A 1 110 ? 16.481 20.368 86.488 1.00 42.77 110 VAL A CA 1
ATOM 922 C C . VAL A 1 110 ? 15.712 19.984 87.782 1.00 40.23 110 VAL A C 1
ATOM 923 O O . VAL A 1 110 ? 16.024 19.009 88.448 1.00 41.15 110 VAL A O 1
ATOM 927 N N . ASN A 1 111 ? 14.666 20.718 88.093 1.00 33.57 111 ASN A N 1
ATOM 928 C CA . ASN A 1 111 ? 14.097 20.573 89.407 1.00 44.14 111 ASN A CA 1
ATOM 929 C C . ASN A 1 111 ? 13.006 19.517 89.448 1.00 46.52 111 ASN A C 1
ATOM 930 O O . ASN A 1 111 ? 12.737 18.953 90.511 1.00 51.40 111 ASN A O 1
ATOM 935 N N . ALA A 1 112 ? 12.385 19.227 88.310 1.00 27.77 112 ALA A N 1
ATOM 936 C CA . ALA A 1 112 ? 11.325 18.214 88.369 1.00 28.60 112 ALA A CA 1
ATOM 937 C C . ALA A 1 112 ? 11.036 17.774 86.949 1.00 25.88 112 ALA A C 1
ATOM 938 O O . ALA A 1 112 ? 11.444 18.454 86.020 1.00 26.02 112 ALA A O 1
ATOM 940 N N . TYR A 1 113 ? 10.334 16.648 86.813 1.00 27.63 113 TYR A N 1
ATOM 941 C CA . TYR A 1 113 ? 9.988 16.034 85.516 1.00 30.80 113 TYR A CA 1
ATOM 942 C C . TYR A 1 113 ? 8.534 15.597 85.443 1.00 32.50 113 TYR A C 1
ATOM 943 O O . TYR A 1 113 ? 7.985 15.047 86.410 1.00 33.35 113 TYR A O 1
ATOM 952 N N . VAL A 1 114 ? 7.916 15.818 84.296 1.00 30.61 114 VAL A N 1
ATOM 953 C CA . VAL A 1 114 ? 6.632 15.190 83.996 1.00 31.99 114 VAL A CA 1
ATOM 954 C C . VAL A 1 114 ? 6.777 14.423 82.680 1.00 35.47 114 VAL A C 1
ATOM 955 O O . VAL A 1 114 ? 7.218 15.005 81.681 1.00 33.34 114 VAL A O 1
ATOM 959 N N . VAL A 1 115 ? 6.433 13.130 82.677 1.00 34.03 115 VAL A N 1
ATOM 960 C CA . VAL A 1 115 ? 6.422 12.380 81.419 1.00 37.52 115 VAL A CA 1
ATOM 961 C C . VAL A 1 115 ? 5.063 12.603 80.735 1.00 38.42 115 VAL A C 1
ATOM 962 O O . VAL A 1 115 ? 4.002 12.371 81.322 1.00 39.00 115 VAL A O 1
ATOM 966 N N . LYS A 1 116 ? 5.112 13.096 79.505 1.00 35.99 116 LYS A N 1
ATOM 967 C CA . LYS A 1 116 ? 3.909 13.290 78.712 1.00 34.05 116 LYS A CA 1
ATOM 968 C C . LYS A 1 116 ? 3.257 11.933 78.403 1.00 41.46 116 LYS A C 1
ATOM 969 O O . LYS A 1 116 ? 3.958 10.939 78.323 1.00 44.34 116 LYS A O 1
ATOM 975 N N . PRO A 1 117 ? 1.919 11.897 78.246 1.00 46.18 117 PRO A N 1
ATOM 976 C CA . PRO A 1 117 ? 1.008 13.049 78.351 1.00 42.26 117 PRO A CA 1
ATOM 977 C C . PRO A 1 117 ? 0.801 13.515 79.774 1.00 42.71 117 PRO A C 1
ATOM 978 O O . PRO A 1 117 ? 0.688 12.724 80.711 1.00 45.15 117 PRO A O 1
ATOM 982 N N . VAL A 1 118 ? 0.767 14.832 79.917 1.00 41.19 118 VAL A N 1
ATOM 983 C CA . VAL A 1 118 ? 0.580 15.459 81.200 1.00 39.58 118 VAL A CA 1
ATOM 984 C C . VAL A 1 118 ? -0.824 15.179 81.726 1.00 48.47 118 VAL A C 1
ATOM 985 O O . VAL A 1 118 ? -1.821 15.443 81.046 1.00 47.82 118 VAL A O 1
ATOM 989 N N . GLU A 1 119 ? -0.893 14.615 82.925 1.00 44.72 119 GLU A N 1
ATOM 990 C CA . GLU A 1 119 ? -2.154 14.529 83.646 1.00 49.65 119 GLU A CA 1
ATOM 991 C C . GLU A 1 119 ? -2.030 15.197 85.009 1.00 50.73 119 GLU A C 1
ATOM 992 O O . GLU A 1 119 ? -0.942 15.265 85.603 1.00 39.83 119 GLU A O 1
ATOM 998 N N . PHE A 1 120 ? -3.167 15.705 85.467 1.00 47.84 120 PHE A N 1
ATOM 999 C CA . PHE A 1 120 ? -3.313 16.461 86.698 1.00 50.31 120 PHE A CA 1
ATOM 1000 C C . PHE A 1 120 ? -2.481 15.921 87.876 1.00 48.46 120 PHE A C 1
ATOM 1001 O O . PHE A 1 120 ? -1.712 16.663 88.488 1.00 43.33 120 PHE A O 1
ATOM 1009 N N . LYS A 1 121 ? -2.630 14.631 88.180 1.00 50.53 121 LYS A N 1
ATOM 1010 C CA . LYS A 1 121 ? -1.981 14.050 89.364 1.00 55.66 121 LYS A CA 1
ATOM 1011 C C . LYS A 1 121 ? -0.454 14.129 89.275 1.00 50.2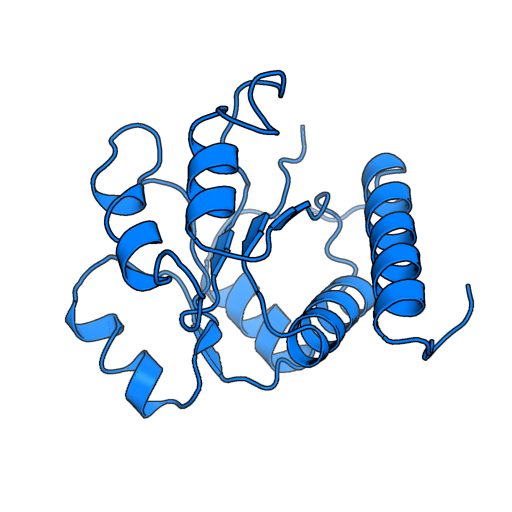6 121 LYS A C 1
ATOM 1012 O O . LYS A 1 121 ? 0.202 14.565 90.232 1.00 39.02 121 LYS A O 1
ATOM 1018 N N . GLN A 1 122 ? 0.099 13.737 88.117 1.00 48.02 122 GLN A N 1
ATOM 1019 C CA . GLN A 1 122 ? 1.548 13.717 87.921 1.00 49.31 122 GLN A CA 1
ATOM 1020 C C . GLN A 1 122 ? 2.063 15.134 87.870 1.00 41.69 122 GLN A C 1
ATOM 1021 O O . GLN A 1 122 ? 3.158 15.428 88.365 1.00 38.76 122 GLN A O 1
ATOM 1027 N N . PHE A 1 123 ? 1.241 16.030 87.318 1.00 36.35 123 PHE A N 1
ATOM 1028 C CA . PHE A 1 123 ? 1.605 17.440 87.230 1.00 33.48 123 PHE A CA 1
ATOM 1029 C C . PHE A 1 123 ? 1.754 18.070 88.602 1.00 33.17 123 PHE A C 1
ATOM 1030 O O . PHE A 1 123 ? 2.794 18.633 88.919 1.00 35.24 123 PHE A O 1
ATOM 1038 N N . VAL A 1 124 ? 0.720 17.956 89.442 1.00 33.59 124 VAL A N 1
ATOM 1039 C CA . VAL A 1 124 ? 0.824 18.490 90.786 1.00 32.56 124 VAL A CA 1
ATOM 1040 C C . VAL A 1 124 ? 1.976 17.853 91.576 1.00 32.83 124 VAL A C 1
ATOM 1041 O O . VAL A 1 124 ? 2.654 18.545 92.348 1.00 33.83 124 VAL A O 1
ATOM 1045 N N . ALA A 1 125 ? 2.216 16.553 91.373 1.00 35.89 125 ALA A N 1
ATOM 1046 C CA . ALA A 1 125 ? 3.355 15.876 92.033 1.00 39.33 125 ALA A CA 1
ATOM 1047 C C . ALA A 1 125 ? 4.693 16.512 91.618 1.00 36.00 125 ALA A C 1
ATOM 1048 O O . ALA A 1 125 ? 5.618 16.690 92.430 1.00 35.10 125 ALA A O 1
ATOM 1050 N N . ALA A 1 126 ? 4.813 16.866 90.343 1.00 31.09 126 ALA A N 1
ATOM 1051 C CA . ALA A 1 126 ? 6.055 17.566 89.900 1.00 30.34 126 ALA A CA 1
ATOM 1052 C C . ALA A 1 126 ? 6.208 18.935 90.572 1.00 34.73 126 ALA A C 1
ATOM 1053 O O . ALA A 1 126 ? 7.316 19.329 90.984 1.00 30.76 126 ALA A O 1
ATOM 1055 N N . ILE A 1 127 ? 5.104 19.684 90.655 1.00 31.98 127 ILE A N 1
ATOM 1056 C CA . ILE A 1 127 ? 5.189 20.994 91.300 1.00 34.09 127 ILE A CA 1
ATOM 1057 C C . ILE A 1 127 ? 5.594 20.787 92.768 1.00 31.94 127 ILE A C 1
ATOM 1058 O O . ILE A 1 127 ? 6.440 21.518 93.305 1.00 36.43 127 ILE A O 1
ATOM 1063 N N . ALA A 1 128 ? 4.997 19.780 93.419 1.00 33.31 128 ALA A N 1
ATOM 1064 C CA . ALA A 1 128 ? 5.381 19.484 94.803 1.00 33.56 128 ALA A CA 1
ATOM 1065 C C . ALA A 1 128 ? 6.883 19.141 94.886 1.00 41.12 128 ALA A C 1
ATOM 1066 O O . ALA A 1 128 ? 7.545 19.492 95.861 1.00 37.71 128 ALA A O 1
ATOM 1068 N N . ASP A 1 129 ? 7.422 18.470 93.854 1.00 36.82 129 ASP A N 1
ATOM 1069 C CA . ASP A 1 129 ? 8.834 18.043 93.845 1.00 41.75 129 ASP A CA 1
ATOM 1070 C C . ASP A 1 129 ? 9.805 19.203 93.824 1.00 42.97 129 ASP A C 1
ATOM 1071 O O . ASP A 1 129 ? 10.960 19.044 94.181 1.00 40.10 129 ASP A O 1
ATOM 1076 N N . LEU A 1 130 ? 9.345 20.358 93.345 1.00 34.47 130 LEU A N 1
ATOM 1077 C CA . LEU A 1 130 ? 10.168 21.555 93.314 1.00 33.69 130 LEU A CA 1
ATOM 1078 C C . LEU A 1 130 ? 10.600 22.002 94.719 1.00 42.09 130 LEU A C 1
ATOM 1079 O O . LEU A 1 130 ? 11.563 22.760 94.863 1.00 38.25 130 LEU A O 1
ATOM 1084 N N . GLY A 1 131 ? 9.845 21.584 95.735 1.00 46.68 131 GLY A N 1
ATOM 1085 C CA . GLY A 1 131 ? 10.023 22.100 97.080 1.00 40.81 131 GLY A CA 1
ATOM 1086 C C . GLY A 1 131 ? 10.141 23.612 97.140 1.00 37.99 131 GLY A C 1
ATOM 1087 O O . GLY A 1 131 ? 11.012 24.143 97.809 1.00 44.62 131 GLY A O 1
ATOM 1088 N N . ILE A 1 132 ? 9.279 24.328 96.436 1.00 31.42 132 ILE A N 1
ATOM 1089 C CA . ILE A 1 132 ? 9.243 25.774 96.633 1.00 35.15 132 ILE A CA 1
ATOM 1090 C C . ILE A 1 13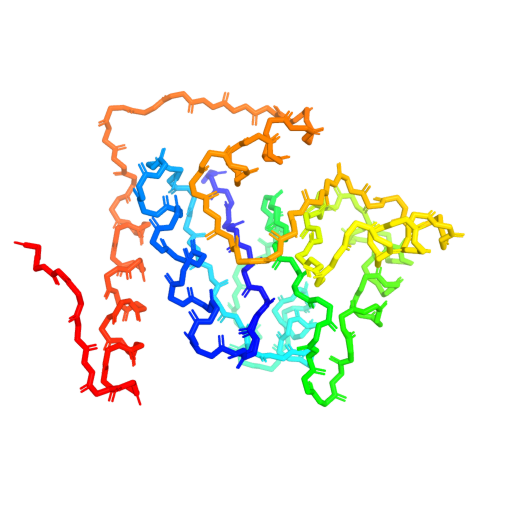2 ? 8.080 26.222 97.574 1.00 37.26 132 ILE A C 1
ATOM 1091 O O . ILE A 1 132 ? 7.328 25.406 98.114 1.00 34.82 132 ILE A O 1
ATOM 1096 N N . PHE A 1 133 ? 7.984 27.522 97.789 1.00 25.05 133 PHE A N 1
ATOM 1097 C CA . PHE A 1 133 ? 7.000 28.062 98.718 1.00 27.29 133 PHE A CA 1
ATOM 1098 C C . PHE A 1 133 ? 5.676 28.201 97.984 1.00 32.60 133 PHE A C 1
ATOM 1099 O O . PHE A 1 133 ? 5.637 28.311 96.756 1.00 29.13 133 PHE A O 1
ATOM 1107 N N . TRP A 1 134 ? 4.578 28.182 98.738 1.00 28.42 134 TRP A N 1
ATOM 1108 C CA . TRP A 1 134 ? 3.278 28.313 98.091 1.00 27.91 134 TRP A CA 1
ATOM 1109 C C . TRP A 1 134 ? 2.273 28.883 99.099 1.00 21.92 134 TRP A C 1
ATOM 1110 O O . TRP A 1 134 ? 2.563 28.962 100.309 1.00 25.08 134 TRP A O 1
ATOM 1121 N N . ALA A 1 135 ? 1.101 29.275 98.621 1.00 25.34 135 ALA A N 1
ATOM 1122 C CA . ALA A 1 135 ? 0.118 29.883 99.535 1.00 26.04 135 ALA A CA 1
ATOM 1123 C C . ALA A 1 135 ? -1.285 29.519 99.036 1.00 25.69 135 ALA A C 1
ATOM 1124 O O . ALA A 1 135 ? -1.452 29.259 97.846 1.00 28.47 135 ALA A O 1
ATOM 1126 N N . VAL A 1 136 ? -2.250 29.425 99.944 1.00 26.74 136 VAL A N 1
ATOM 1127 C CA . VAL A 1 136 ? -3.611 29.233 99.497 1.00 28.14 136 VAL A CA 1
ATOM 1128 C C . VAL A 1 136 ? -4.336 30.570 99.313 1.00 28.35 136 VAL A C 1
ATOM 1129 O O . VAL A 1 136 ? -4.060 31.534 100.032 1.00 32.20 136 VAL A O 1
ATOM 1133 N N . LEU A 1 137 ? -5.298 30.555 98.379 1.00 29.92 137 LEU A N 1
ATOM 1134 C CA . LEU A 1 137 ? -6.178 31.680 98.055 1.00 36.65 137 LEU A CA 1
ATOM 1135 C C . LEU A 1 137 ? -7.669 31.243 98.067 1.00 45.48 137 LEU A C 1
ATOM 1136 O O . LEU A 1 137 ? -8.039 30.166 97.552 1.00 45.28 137 LEU A O 1
ATOM 1141 N N . ASN A 1 138 ? -8.552 32.088 98.573 1.00 46.68 138 ASN A N 1
ATOM 1142 C CA . ASN A 1 138 ? -9.979 31.860 98.311 1.00 50.51 138 ASN A CA 1
ATOM 1143 C C . ASN A 1 138 ? -10.418 32.184 96.892 1.00 59.94 138 ASN A C 1
ATOM 1144 O O . ASN A 1 138 ? -11.209 31.449 96.290 1.00 63.42 138 ASN A O 1
ATOM 1149 N N . GLU A 1 139 ? -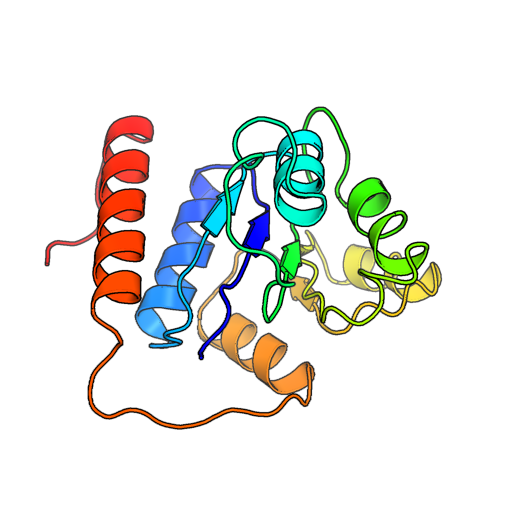9.909 33.298 96.389 1.00 56.49 139 GLU A N 1
ATOM 1150 C CA . GLU A 1 139 ? -10.289 33.822 95.084 1.00 63.00 139 GLU A CA 1
ATOM 1151 C C . GLU A 1 139 ? -9.077 33.683 94.184 1.00 56.38 139 GLU A C 1
ATOM 1152 O O . GLU A 1 139 ? -7.965 33.982 94.630 1.00 51.40 139 GLU A O 1
ATOM 1158 N N . PRO A 1 140 ? -9.251 33.248 92.920 1.00 60.24 140 PRO A N 1
ATOM 1159 C CA . PRO A 1 140 ? -8.052 33.365 92.074 1.00 55.85 140 PRO A CA 1
ATOM 1160 C C . PRO A 1 140 ? -7.838 34.817 91.741 1.00 53.96 140 PRO A C 1
ATOM 1161 O O . PRO A 1 140 ? -8.793 35.590 91.768 1.00 61.98 140 PRO A O 1
ATOM 1165 N N . PRO A 1 141 ? -6.601 35.207 91.454 1.00 47.75 141 PRO A N 1
ATOM 1166 C CA . PRO A 1 141 ? -6.463 36.577 90.950 1.00 53.48 141 PRO A CA 1
ATOM 1167 C C . PRO A 1 141 ? -7.188 36.715 89.591 1.00 61.43 141 PRO A C 1
ATOM 1168 O O . PRO A 1 141 ? -7.068 35.832 88.733 1.00 59.05 141 PRO A O 1
ATOM 1172 N N . PRO A 1 142 ? -7.975 37.792 89.409 1.00 66.80 142 PRO A N 1
ATOM 1173 C CA . PRO A 1 142 ? -8.727 37.953 88.148 1.00 64.37 142 PRO A CA 1
ATOM 1174 C C . PRO A 1 142 ? -7.864 37.994 86.857 1.00 51.96 142 PRO A C 1
ATOM 1175 O O . PRO A 1 142 ? -8.313 37.457 85.843 1.00 49.76 142 PRO A O 1
ATOM 1179 N N . GLY A 1 143 ? -6.678 38.606 86.880 1.00 49.3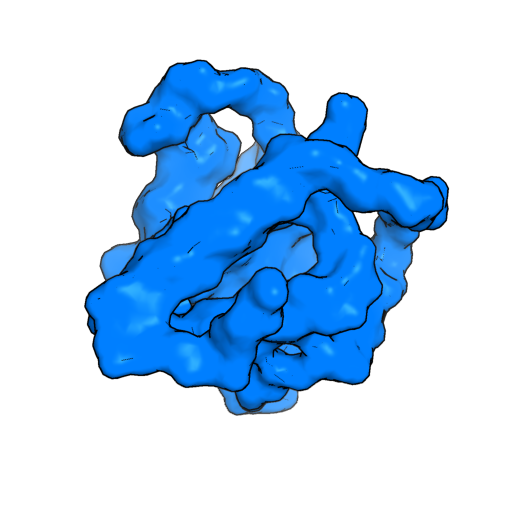6 143 GLY A N 1
ATOM 1180 C CA . GLY A 1 143 ? -5.769 38.558 85.732 1.00 44.51 143 GLY A CA 1
ATOM 1181 C C . GLY A 1 143 ? -5.373 37.134 85.346 1.00 41.94 143 GLY A C 1
ATOM 1182 O O . GLY A 1 143 ? -5.276 36.790 84.163 1.00 44.55 143 GLY A O 1
ATOM 1183 N N . SER A 1 144 ? -5.170 36.279 86.341 1.00 41.61 144 SER A N 1
ATOM 1184 C CA . SER A 1 144 ? -4.907 34.872 86.048 1.00 47.93 144 SER A CA 1
ATOM 1185 C C . SER A 1 144 ? -6.064 34.230 85.294 1.00 45.32 144 SER A C 1
ATOM 1186 O O . SER A 1 144 ? -5.846 33.534 84.321 1.00 33.98 144 SER A O 1
ATOM 1189 N N . MET A 1 145 ? -7.288 34.453 85.761 1.00 36.84 145 MET A N 1
ATOM 1190 C CA . MET A 1 145 ? -8.450 33.817 85.152 1.00 39.52 145 MET A CA 1
ATOM 1191 C C . MET A 1 145 ? -8.599 34.277 83.720 1.00 38.75 145 MET A C 1
ATOM 1192 O O . MET A 1 145 ? -8.760 33.445 82.787 1.00 38.06 145 MET A O 1
ATOM 1197 N N . LYS A 1 146 ? -8.501 35.596 83.538 1.00 38.81 146 LYS A N 1
ATOM 1198 C CA . LYS A 1 146 ? -8.611 36.195 82.204 1.00 43.64 146 LYS A CA 1
ATOM 1199 C C . LYS A 1 146 ? -7.602 35.579 81.236 1.00 42.79 146 LYS A C 1
ATOM 1200 O O . LYS A 1 146 ? -7.942 35.255 80.098 1.00 45.64 146 LYS A O 1
ATOM 1206 N N . ALA A 1 147 ? -6.361 35.418 81.692 1.00 40.85 147 ALA A N 1
ATOM 1207 C CA . ALA A 1 147 ? -5.313 34.796 80.884 1.00 34.31 147 ALA A CA 1
ATOM 1208 C C . ALA A 1 147 ? -5.622 33.342 80.498 1.00 39.30 147 ALA A C 1
ATOM 1209 O O . ALA A 1 147 ? -5.435 32.950 79.346 1.00 40.44 147 ALA A O 1
ATOM 1211 N N . MET A 1 148 ? -6.042 32.518 81.457 1.00 38.71 148 MET A N 1
ATOM 1212 C CA . MET A 1 148 ? -6.362 31.132 81.112 1.00 36.97 148 MET A CA 1
ATOM 1213 C C . MET A 1 148 ? -7.493 31.158 80.058 1.00 41.82 148 MET A C 1
ATOM 1214 O O . MET A 1 148 ? -7.431 30.466 79.041 1.00 41.30 148 MET A O 1
ATOM 1219 N N . ARG A 1 149 ? -8.508 31.984 80.299 1.00 35.77 149 ARG A N 1
ATOM 1220 C CA . ARG A 1 149 ? -9.695 31.978 79.427 1.00 38.93 149 ARG A CA 1
ATOM 1221 C C . ARG A 1 149 ? -9.305 32.417 78.037 1.00 39.74 149 ARG A C 1
ATOM 1222 O O . ARG A 1 149 ? -9.733 31.855 77.042 1.00 33.54 149 ARG A O 1
ATOM 1230 N N . ARG A 1 150 ? -8.461 33.429 77.986 1.00 37.69 150 ARG A N 1
ATOM 1231 C CA . ARG A 1 150 ? -7.985 33.926 76.720 1.00 39.18 150 ARG A CA 1
ATOM 1232 C C . ARG A 1 150 ? -7.223 32.846 75.928 1.00 45.15 150 ARG A C 1
ATOM 1233 O O . ARG A 1 150 ? -7.476 32.642 74.734 1.00 44.29 150 ARG A O 1
ATOM 1241 N N . TYR A 1 151 ? -6.285 32.157 76.572 1.00 39.91 151 TYR A N 1
ATOM 1242 C CA . TYR A 1 151 ? -5.613 31.056 75.892 1.00 40.44 151 TYR A CA 1
ATOM 1243 C C . TYR A 1 151 ? -6.542 29.916 75.499 1.00 41.46 151 TYR A C 1
ATOM 1244 O O . TYR A 1 151 ? -6.398 29.387 74.387 1.00 43.55 151 TYR A O 1
ATOM 1253 N N . GLU A 1 152 ? -7.450 29.508 76.406 1.00 34.44 152 GLU A N 1
ATOM 1254 C CA . GLU A 1 152 ? -8.399 28.448 76.049 1.00 36.61 152 GLU A CA 1
ATOM 1255 C C . GLU A 1 152 ? -9.068 28.847 74.726 1.00 32.05 152 GLU A C 1
ATOM 1256 O O . GLU A 1 152 ? -9.155 28.039 73.817 1.00 37.00 152 GLU A O 1
ATOM 1262 N N . ALA A 1 153 ? -9.511 30.099 74.610 1.00 35.61 153 ALA A N 1
ATOM 1263 C CA . ALA A 1 153 ? -10.194 30.552 73.381 1.00 38.47 153 ALA A CA 1
ATOM 1264 C C . ALA A 1 153 ? -9.288 30.554 72.164 1.00 39.98 153 ALA A C 1
ATOM 1265 O O . ALA A 1 153 ? -9.714 30.171 71.073 1.00 34.15 153 ALA A O 1
ATOM 1267 N N . LYS A 1 154 ? -8.047 30.996 72.317 1.00 35.47 154 LYS A N 1
ATOM 1268 C CA . LYS A 1 154 ? -7.153 31.029 71.160 1.00 39.08 154 LYS A CA 1
ATOM 1269 C C . LYS A 1 154 ? -6.827 29.628 70.711 1.00 34.18 154 LYS A C 1
ATOM 1270 O O . LYS A 1 154 ? -6.745 29.328 69.541 1.00 35.32 154 LYS A O 1
ATOM 1276 N N . LEU A 1 155 ? -6.627 28.765 71.685 1.00 36.09 155 LEU A N 1
ATOM 1277 C CA . LEU A 1 155 ? -6.285 27.395 71.419 1.00 39.98 155 LEU A CA 1
ATOM 1278 C C . LEU A 1 155 ? -7.489 26.693 70.786 1.00 45.82 155 LEU A C 1
ATOM 1279 O O . LEU A 1 155 ? -7.327 25.945 69.815 1.00 43.19 155 LEU A O 1
ATOM 1284 N N . ALA A 1 156 ? -8.700 26.974 71.277 1.00 46.99 156 ALA A N 1
ATOM 1285 C CA . ALA A 1 156 ? -9.914 26.387 70.670 1.00 43.33 156 ALA A CA 1
ATOM 1286 C C . ALA A 1 156 ? -10.086 26.805 69.237 1.00 38.80 156 ALA A C 1
ATOM 1287 O O . ALA A 1 156 ? -10.400 25.986 68.367 1.00 40.27 156 ALA A O 1
ATOM 1289 N N . ALA A 1 157 ? -9.892 28.091 68.975 1.00 38.67 157 ALA A N 1
ATOM 1290 C CA . ALA A 1 157 ? -10.008 28.602 67.604 1.00 40.36 157 ALA A CA 1
ATOM 1291 C C . ALA A 1 157 ? -8.973 27.975 66.676 1.00 40.17 157 ALA A C 1
ATOM 1292 O O . ALA A 1 157 ? -9.283 27.662 65.521 1.00 44.91 157 ALA A O 1
ATOM 1294 N N . ALA A 1 158 ? -7.747 27.800 67.175 1.00 42.36 158 ALA A N 1
ATOM 1295 C CA . ALA A 1 158 ? -6.661 27.157 66.424 1.00 43.17 158 ALA A CA 1
ATOM 1296 C C . ALA A 1 158 ? -6.876 25.653 66.196 1.00 51.82 158 ALA A C 1
ATOM 1297 O O . ALA A 1 158 ? -6.562 25.150 65.118 1.00 49.48 158 ALA A O 1
ATOM 1299 N N . LEU A 1 159 ? -7.351 24.934 67.222 1.00 43.82 159 LEU A N 1
ATOM 1300 C CA . LEU A 1 159 ? -7.633 23.497 67.090 1.00 40.32 159 LEU A CA 1
ATOM 1301 C C . LEU A 1 159 ? -8.997 23.224 66.480 1.00 36.72 159 LEU A C 1
ATOM 1302 O O . LEU A 1 159 ? -9.307 22.082 66.092 1.00 45.70 159 LEU A O 1
ATOM 1307 N N . GLU A 1 160 ? -9.816 24.271 66.409 1.00 36.50 160 GLU A N 1
ATOM 1308 C CA . GLU A 1 160 ? -11.172 24.191 65.872 1.00 36.01 160 GLU A CA 1
ATOM 1309 C C . GLU A 1 160 ? -12.057 23.210 66.634 1.00 35.42 160 GLU A C 1
ATOM 1310 O O . GLU A 1 160 ? -12.931 22.549 66.046 1.00 39.03 160 GLU A O 1
ATOM 1316 N N . HIS A 1 161 ? -11.829 23.138 67.936 1.00 33.84 161 HIS A N 1
ATOM 1317 C CA . HIS A 1 161 ? -12.751 22.453 68.833 1.00 35.93 161 HIS A CA 1
ATOM 1318 C C . HIS A 1 161 ? -12.540 22.904 70.296 1.00 35.14 161 HIS A C 1
ATOM 1319 O O . HIS A 1 161 ? -11.504 23.525 70.631 1.00 34.74 161 HIS A O 1
ATOM 1326 N N . HIS A 1 162 ? -13.522 22.618 71.157 1.00 34.52 162 HIS A N 1
ATOM 1327 C CA . HIS A 1 162 ? -13.445 22.935 72.636 1.00 35.12 162 HIS A CA 1
ATOM 1328 C C . HIS A 1 162 ? -13.801 21.673 73.400 1.00 43.07 162 HIS A C 1
ATOM 1329 O O . HIS A 1 162 ? -14.536 20.837 72.872 1.00 36.55 162 HIS A O 1
ATOM 1336 N N . HIS A 1 163 ? -13.403 21.576 74.668 1.00 45.47 163 HIS A N 1
ATOM 1337 C CA . HIS A 1 163 ? -13.828 20.426 75.477 1.00 49.46 163 HIS A CA 1
ATOM 1338 C C . HIS A 1 163 ? -14.761 20.751 76.585 1.00 47.57 163 HIS A C 1
ATOM 1339 O O . HIS A 1 163 ? -15.446 19.864 77.090 1.00 54.31 163 HIS A O 1
ATOM 1346 N N . HIS A 1 164 ? -14.772 22.000 77.002 1.00 44.43 164 HIS A N 1
ATOM 1347 C CA . HIS A 1 164 ? -15.750 22.388 77.997 1.00 54.17 164 HIS A CA 1
ATOM 1348 C C . HIS A 1 164 ? -16.143 23.835 77.873 1.00 46.86 164 HIS A C 1
ATOM 1349 O O . HIS A 1 164 ? -15.608 24.586 77.060 1.00 43.83 164 HIS A O 1
ATOM 1356 N N . HIS A 1 165 ? -17.117 24.183 78.697 1.00 45.58 165 HIS A N 1
ATOM 1357 C CA . HIS A 1 165 ? -17.811 25.445 78.654 1.00 47.99 165 HIS A CA 1
ATOM 1358 C C . HIS A 1 165 ? -17.687 26.062 80.021 1.00 58.24 165 HIS A C 1
ATOM 1359 O O . HIS A 1 165 ? -17.692 25.339 81.017 1.00 67.20 165 HIS A O 1
ATOM 1366 N N . HIS A 1 166 ? -17.549 27.377 80.090 1.00 52.72 166 HIS A N 1
ATOM 1367 C CA . HIS A 1 166 ? -17.482 27.999 81.407 1.00 59.48 166 HIS A CA 1
ATOM 1368 C C . HIS A 1 166 ? -18.770 28.775 81.708 1.00 69.32 166 HIS A C 1
ATOM 1369 O O . HIS A 1 166 ? -19.854 28.174 81.794 1.00 71.77 166 HIS A O 1
#

Organism: Ramlibacter tataouinensis (strain ATCC BAA-407 / DSM 14655 / LMG 21543 / TTB310) (NCBI:txid365046)

Nearest PDB structures (foldseek):
  5ic5-assembly1_A-2  TM=1.006E+00  e=9.659E-35  Ramlibacter tataouinensis TTB310
  5brj-assembly1_A-2  TM=9.615E-01  e=1.232E-19  Agrobacterium tumefaciens CCNWGS0286
  1jlk-assembly1_B  TM=8.061E-01  e=9.134E-12  Synechocystis sp. PCC 6803
  1k68-assembly1_B  TM=7.661E-01  e=8.547E-12  Tolypothrix sp. PCC 7601
  3heb-assembly1_B  TM=7.335E-01  e=8.908E-10  Rhodospirillum rubrum ATCC 11170

Sequence (166 aa):
MLKPILLVEEDDDKRDLELTLVALERSKLSNEVVIVVRDGAQALDYLNREGDFRAREEGNPAVVILLDLKLPKVNNGLEVLQQQVRSSTQLRSIPVVMMLTSSQEESDVVVKSYELGVNAYVVKPVEFKQFVAAIADLGIFWAVLNEPPPGSMKAMRRYEAKLAAALEHHHHHH

Foldseek 3Di:
DAFAEEEEAADLVLVVQVLVLVVVLVVFHAYHYDHALVVVVCCQVCHDPRVPPDDDDGQEYEFEQDGPPDGSVVSLVVQCVDPVRNPHAYEYEAQDVVRVVVVVVVVSPHQFYDHPPDHNVSVVVRVVSNPDDDDDDPDRPPNRVVNSVVVQVVSCVVVVHHDDDD

Solvent-accessible surface area: 9880 Å² total; per-residue (Å²): 228,84,96,27,3,0,0,0,0,42,39,64,174,23,5,32,76,0,5,61,4,4,45,154,28,170,60,23,35,69,4,26,21,6,86,13,0,33,56,0,23,35,6,7,71,92,96,51,126,42,179,104,43,145,141,33,39,2,23,4,1,0,1,3,17,118,14,60,182,38,68,0,39,77,0,0,84,79,1,43,94,30,95,139,8,128,91,4,27,1,0,0,2,0,75,43,111,141,40,4,82,66,2,151,77,98,160,34,51,24,66,4,62,3,56,29,85,4,98,61,160,78,2,64,52,2,33,74,104,21,67,69,204,213,80,128,86,159,132,58,41,97,43,16,79,147,13,19,74,142,40,34,62,107,19,26,78,60,40,155,76,122,125,71,147,134

B-factor: mean 39.5, std 14.99, range [17.49, 128.62]

InterPro domains:
  IPR001789 Signal transduction response regulator, receiver domain [PF00072] (5-127)
  IPR001789 Signal transduction response regulator, receiver domain [PS50110] (4-131)
  IPR001789 Signal transduction response regulator, receiver domain [SM00448] (3-127)
  IPR011006 CheY-like superfamily [SSF52172] (5-129)
  IPR052893 Two-component system response regulator [PTHR44520] (5-140)

Radius of gyration: 15.14 Å; Cα contacts (8 Å, |Δi|>4): 265; chains: 1; bounding box: 42×39×34 Å